Protein AF-A0A975SHG8-F1 (afdb_monomer_lite)

Structure (mmCIF, N/CA/C/O backbone):
data_AF-A0A975SHG8-F1
#
_entry.id   AF-A0A975SHG8-F1
#
loop_
_atom_site.group_PDB
_atom_site.id
_atom_site.type_symbol
_atom_site.label_atom_id
_atom_site.label_alt_id
_atom_site.label_comp_id
_atom_site.label_asym_id
_atom_site.label_entity_id
_atom_site.label_seq_id
_atom_site.pdbx_PDB_ins_code
_atom_site.Cartn_x
_atom_site.Cartn_y
_atom_site.Cartn_z
_atom_site.occupancy
_atom_site.B_iso_or_equiv
_atom_site.auth_seq_id
_atom_site.auth_comp_id
_atom_site.auth_asym_id
_atom_site.auth_atom_id
_atom_site.pdbx_PDB_model_num
ATOM 1 N N . MET A 1 1 ? 35.677 29.633 34.178 1.00 55.34 1 MET A N 1
ATOM 2 C CA . MET A 1 1 ? 35.211 29.276 32.810 1.00 55.34 1 MET A CA 1
ATOM 3 C C . MET A 1 1 ? 35.949 28.091 32.153 1.00 55.34 1 MET A C 1
ATOM 5 O O . MET A 1 1 ? 35.390 27.495 31.244 1.00 55.34 1 MET A O 1
ATOM 9 N N . LYS A 1 2 ? 37.142 27.664 32.612 1.00 55.81 2 LYS A N 1
ATOM 10 C CA . LYS A 1 2 ? 37.907 26.545 32.001 1.00 55.81 2 LYS A CA 1
ATOM 11 C C . LYS A 1 2 ? 37.323 25.132 32.221 1.00 55.81 2 LYS A C 1
ATOM 13 O O . LYS A 1 2 ? 37.540 24.262 31.385 1.00 55.81 2 LYS A O 1
ATOM 18 N N . ALA A 1 3 ? 36.556 24.906 33.290 1.00 62.25 3 ALA A N 1
ATOM 19 C CA . ALA A 1 3 ? 35.991 23.586 33.606 1.00 62.25 3 ALA A CA 1
ATOM 20 C C . ALA A 1 3 ? 34.870 23.145 32.640 1.00 62.25 3 ALA A C 1
ATOM 22 O O . ALA A 1 3 ? 34.799 21.980 32.263 1.00 62.25 3 ALA A O 1
ATOM 23 N N . ARG A 1 4 ? 34.049 24.088 32.156 1.00 71.06 4 ARG A N 1
ATOM 24 C CA . ARG A 1 4 ? 32.921 23.794 31.250 1.00 71.06 4 ARG A CA 1
ATOM 25 C C . ARG A 1 4 ? 33.379 23.343 29.857 1.00 71.06 4 ARG A C 1
ATOM 27 O O . ARG A 1 4 ? 32.740 22.499 29.242 1.00 71.06 4 ARG A O 1
ATOM 34 N N . LYS A 1 5 ? 34.531 23.844 29.391 1.00 69.12 5 LYS A N 1
ATOM 35 C CA . LYS A 1 5 ? 35.095 23.488 28.079 1.00 69.12 5 LYS A CA 1
ATOM 36 C C . LYS A 1 5 ? 35.617 22.048 28.040 1.00 69.12 5 LYS A C 1
ATOM 38 O O . LYS A 1 5 ? 35.459 21.381 27.028 1.00 69.12 5 LYS A O 1
ATOM 43 N N . LYS A 1 6 ? 36.188 21.553 29.147 1.00 75.19 6 LYS A N 1
ATOM 44 C CA . LYS A 1 6 ? 36.628 20.152 29.251 1.00 75.19 6 LYS A CA 1
ATOM 45 C C . LYS A 1 6 ? 35.438 19.193 29.234 1.00 75.19 6 LYS A C 1
ATOM 47 O O . LYS A 1 6 ? 35.499 18.185 28.547 1.00 75.19 6 LYS A O 1
ATOM 52 N N . TRP A 1 7 ? 34.346 19.541 29.915 1.00 80.50 7 TRP A N 1
ATOM 53 C CA . TRP A 1 7 ? 33.140 18.709 29.957 1.00 80.50 7 TRP A CA 1
ATOM 54 C C . TRP A 1 7 ? 32.461 18.575 28.584 1.00 80.50 7 TRP A C 1
ATOM 56 O O . TRP A 1 7 ? 32.079 17.482 28.184 1.00 80.50 7 TRP A O 1
ATOM 66 N N . MET A 1 8 ? 32.418 19.663 27.808 1.00 78.38 8 MET A N 1
ATOM 67 C CA . MET A 1 8 ? 31.849 19.648 26.456 1.00 78.38 8 MET A CA 1
ATOM 68 C C . MET A 1 8 ? 32.643 18.765 25.475 1.00 78.38 8 MET A C 1
ATOM 70 O O . MET A 1 8 ? 32.048 18.110 24.628 1.00 78.38 8 MET A O 1
ATOM 74 N N . ILE A 1 9 ? 33.973 18.693 25.612 1.00 81.50 9 ILE A N 1
ATOM 75 C CA . ILE A 1 9 ? 34.816 17.830 24.766 1.00 81.50 9 ILE A CA 1
ATOM 76 C C . ILE A 1 9 ? 34.529 16.347 25.040 1.00 81.50 9 ILE A C 1
ATOM 78 O O . ILE A 1 9 ? 34.418 15.568 24.098 1.00 81.50 9 ILE A O 1
ATOM 82 N N . TRP A 1 10 ? 34.340 15.960 26.305 1.00 86.69 10 TRP A N 1
ATOM 83 C CA . TRP A 1 10 ? 34.000 14.578 26.661 1.00 86.69 10 TRP A CA 1
ATOM 84 C C . TRP A 1 10 ? 32.637 14.141 26.111 1.00 86.69 10 TRP A C 1
ATOM 86 O O . TRP A 1 10 ? 32.513 13.012 25.640 1.00 86.69 10 TRP A O 1
ATOM 96 N N . LEU A 1 11 ? 31.642 15.035 26.095 1.00 86.44 11 LEU A N 1
ATOM 97 C CA . LEU A 1 11 ? 30.338 14.737 25.493 1.00 86.44 11 LEU A CA 1
ATOM 98 C C . LEU A 1 11 ? 30.433 14.506 23.983 1.00 86.44 11 LEU A C 1
ATOM 100 O O . LEU A 1 11 ? 29.859 13.545 23.482 1.00 86.44 11 LEU A O 1
ATOM 104 N N . ILE A 1 12 ? 31.188 15.341 23.265 1.00 85.44 12 ILE A N 1
ATOM 105 C CA . ILE A 1 12 ? 31.353 15.195 21.812 1.00 85.44 12 ILE A CA 1
ATOM 106 C C . ILE A 1 12 ? 32.055 13.873 21.485 1.00 85.44 12 ILE A C 1
ATOM 108 O O . ILE A 1 12 ? 31.611 13.151 20.599 1.00 85.44 12 ILE A O 1
ATOM 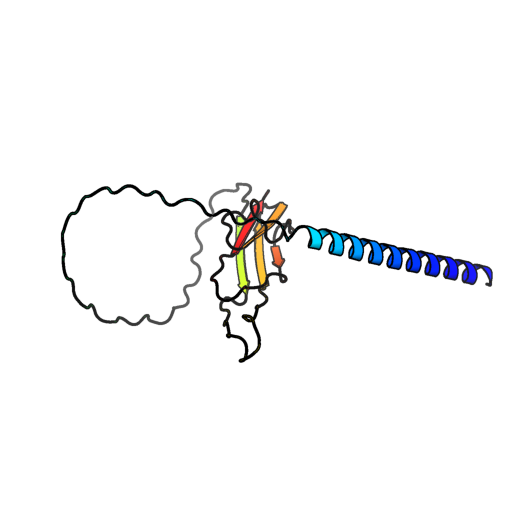112 N N . VAL A 1 13 ? 33.111 13.514 22.222 1.00 87.94 13 VAL A N 1
ATOM 113 C CA . VAL A 1 13 ? 33.816 12.237 22.016 1.00 87.94 13 VAL A CA 1
ATOM 114 C C . VAL A 1 13 ? 32.893 11.043 22.280 1.00 87.94 13 VAL A C 1
ATOM 116 O O . VAL A 1 13 ? 32.890 10.098 21.493 1.00 87.94 13 VAL A O 1
ATOM 119 N N . GLY A 1 14 ? 32.069 11.103 23.332 1.00 89.12 14 GLY A N 1
ATOM 120 C CA . GLY A 1 14 ? 31.100 10.051 23.648 1.00 89.12 14 GLY A CA 1
ATOM 121 C C . GLY A 1 14 ? 30.039 9.864 22.560 1.00 89.12 14 GLY A C 1
ATOM 122 O O . GLY A 1 14 ? 29.787 8.738 22.137 1.00 89.12 14 GLY A O 1
ATOM 123 N N . VAL A 1 15 ? 29.462 10.961 22.057 1.00 89.19 15 VAL A N 1
ATOM 124 C CA . VAL A 1 15 ? 28.451 10.909 20.987 1.00 89.19 15 VAL A CA 1
ATOM 125 C C . VAL A 1 15 ? 29.056 10.374 19.689 1.00 89.19 15 VAL A C 1
ATOM 127 O O . VAL A 1 15 ? 28.476 9.486 19.069 1.00 89.19 15 VAL A O 1
ATOM 130 N N . THR A 1 16 ? 30.248 10.838 19.302 1.00 87.44 16 THR A N 1
ATOM 131 C CA . THR A 1 16 ? 30.914 10.367 18.078 1.00 87.44 16 THR A CA 1
ATOM 132 C C . THR A 1 16 ? 31.242 8.874 18.151 1.00 87.44 16 THR A C 1
ATOM 134 O O . THR A 1 16 ? 30.996 8.149 17.190 1.00 87.44 16 THR A O 1
ATOM 137 N N . ALA A 1 17 ? 31.734 8.382 19.295 1.00 90.81 17 ALA A N 1
ATOM 138 C CA . ALA A 1 17 ? 32.009 6.957 19.482 1.00 90.81 17 ALA A CA 1
ATOM 139 C C . ALA A 1 17 ? 30.736 6.097 19.366 1.00 90.81 17 ALA A C 1
ATOM 141 O O . ALA A 1 17 ? 30.766 5.018 18.769 1.00 90.81 17 ALA A O 1
ATOM 142 N N . LEU A 1 18 ? 29.606 6.590 19.882 1.00 91.25 18 LEU A N 1
ATOM 143 C CA . LEU A 1 18 ? 28.327 5.884 19.823 1.00 91.25 18 LEU A CA 1
ATOM 144 C C . LEU A 1 18 ? 27.779 5.806 18.389 1.00 91.25 18 LEU A C 1
ATOM 146 O O . LEU A 1 18 ? 27.329 4.742 17.968 1.00 91.25 18 LEU A O 1
ATOM 150 N N . VAL A 1 19 ? 27.901 6.886 17.608 1.00 91.69 19 VAL A N 1
ATOM 151 C CA . VAL A 1 19 ? 27.499 6.910 16.188 1.00 91.69 19 VAL A CA 1
ATOM 152 C C . VAL A 1 19 ? 28.341 5.944 15.350 1.00 91.69 19 VAL A C 1
ATOM 154 O O . VAL A 1 19 ? 27.789 5.176 14.564 1.00 91.69 19 VAL A O 1
ATOM 157 N N . VAL A 1 20 ? 29.665 5.930 15.542 1.00 90.94 20 VAL A N 1
ATOM 158 C CA . VAL A 1 20 ? 30.562 5.011 14.816 1.00 90.94 20 VAL A CA 1
ATOM 159 C C . VAL A 1 20 ? 30.240 3.555 15.156 1.00 90.94 20 VAL A C 1
ATOM 161 O O . VAL A 1 20 ? 30.163 2.718 14.259 1.00 90.94 20 VAL A O 1
ATOM 164 N N . THR A 1 21 ? 29.987 3.255 16.431 1.00 90.38 21 THR A N 1
ATOM 165 C CA . THR A 1 21 ? 29.626 1.898 16.869 1.00 90.38 21 THR A CA 1
ATOM 166 C C . THR A 1 21 ? 28.301 1.447 16.250 1.00 90.38 21 THR A C 1
ATOM 168 O O . THR A 1 21 ? 28.215 0.333 15.738 1.00 90.38 21 THR A O 1
ATOM 171 N N . GLY A 1 22 ? 27.290 2.324 16.223 1.00 91.06 22 GLY A N 1
ATOM 172 C CA . GLY A 1 22 ? 26.007 2.041 15.578 1.00 91.06 22 GLY A CA 1
ATOM 173 C C . GLY A 1 22 ? 26.154 1.740 14.085 1.00 91.06 22 GLY A C 1
ATOM 174 O O . GLY A 1 22 ? 25.615 0.746 13.609 1.00 91.06 22 GLY A O 1
ATOM 175 N N . LEU A 1 23 ? 26.949 2.536 13.362 1.00 90.44 23 LEU A N 1
ATOM 176 C CA . LEU A 1 23 ? 27.192 2.331 11.932 1.00 90.44 23 LEU A CA 1
ATOM 177 C C . LEU A 1 23 ? 27.832 0.962 11.647 1.00 90.44 23 LEU A C 1
ATOM 179 O O . LEU A 1 23 ? 27.404 0.258 10.734 1.00 90.44 23 LEU A O 1
ATOM 183 N N . VAL A 1 24 ? 28.829 0.564 12.444 1.00 91.50 24 VAL A N 1
ATOM 184 C CA . VAL A 1 24 ? 29.502 -0.737 12.293 1.00 91.50 24 VAL A CA 1
ATOM 185 C C . VAL A 1 24 ? 28.521 -1.889 12.514 1.00 91.50 24 VAL A C 1
ATOM 187 O O . VAL A 1 24 ? 28.515 -2.835 11.728 1.00 91.50 24 VAL A O 1
ATOM 190 N N . ILE A 1 25 ? 27.656 -1.801 13.529 1.00 88.56 25 ILE A N 1
ATOM 191 C CA . ILE A 1 25 ? 26.639 -2.829 13.800 1.00 88.56 25 ILE A CA 1
ATOM 192 C C . ILE A 1 25 ? 25.677 -2.956 12.613 1.00 88.56 25 ILE A C 1
ATOM 194 O O . ILE A 1 25 ? 25.435 -4.069 12.145 1.00 88.56 25 ILE A O 1
ATOM 198 N N . THR A 1 26 ? 25.182 -1.838 12.076 1.00 85.44 26 THR A N 1
ATOM 199 C CA . THR A 1 26 ? 24.263 -1.846 10.927 1.00 85.44 26 THR A CA 1
ATOM 200 C C . THR A 1 26 ? 24.899 -2.495 9.697 1.00 85.44 26 THR A C 1
ATOM 202 O O . THR A 1 26 ? 24.269 -3.332 9.053 1.00 85.44 26 THR A O 1
ATOM 205 N N . VAL A 1 27 ? 26.164 -2.177 9.397 1.00 85.44 27 VAL A N 1
ATOM 206 C CA . VAL A 1 27 ? 26.896 -2.772 8.264 1.00 85.44 27 VAL A CA 1
ATOM 207 C C . VAL A 1 27 ? 27.082 -4.281 8.446 1.00 85.44 27 VAL A C 1
ATOM 209 O O . VAL A 1 27 ? 26.892 -5.040 7.497 1.00 85.44 27 VAL A O 1
ATOM 212 N N . VAL A 1 28 ? 27.406 -4.738 9.660 1.00 85.69 28 VAL A N 1
ATOM 213 C CA . VAL A 1 28 ? 27.581 -6.170 9.955 1.00 85.69 28 VAL A CA 1
ATOM 214 C C . VAL A 1 28 ? 26.265 -6.941 9.810 1.00 85.69 28 VAL A C 1
ATOM 216 O O . VAL A 1 28 ? 26.265 -8.021 9.220 1.00 85.69 28 VAL A O 1
ATOM 219 N N . VAL A 1 29 ? 25.143 -6.397 10.289 1.00 81.69 29 VAL A N 1
ATOM 220 C CA . VAL A 1 29 ? 23.820 -7.034 10.143 1.00 81.69 29 VAL A CA 1
ATOM 221 C C . VAL A 1 29 ? 23.416 -7.127 8.668 1.00 81.69 29 VAL A C 1
ATOM 223 O O . VAL A 1 29 ? 22.961 -8.178 8.217 1.00 81.69 29 VAL A O 1
ATOM 226 N N . LEU A 1 30 ? 23.653 -6.068 7.887 1.00 77.94 30 LEU A N 1
ATOM 227 C CA . LEU A 1 30 ? 23.338 -6.057 6.457 1.00 77.94 30 LEU A CA 1
ATOM 228 C C . LEU A 1 30 ? 24.190 -7.071 5.669 1.00 77.94 30 LEU A C 1
ATOM 230 O O . LEU A 1 30 ? 23.679 -7.767 4.792 1.00 77.94 30 LEU A O 1
ATOM 234 N N . ALA A 1 31 ? 25.472 -7.216 6.020 1.00 76.00 31 ALA A N 1
ATOM 235 C CA . ALA A 1 31 ? 26.363 -8.200 5.407 1.00 76.00 31 ALA A CA 1
ATOM 236 C C . ALA A 1 31 ? 25.967 -9.654 5.739 1.00 76.00 31 ALA A C 1
ATOM 238 O O . ALA A 1 31 ? 26.033 -10.530 4.872 1.00 76.00 31 ALA A O 1
ATOM 239 N N . GLN A 1 32 ? 25.510 -9.923 6.968 1.00 73.25 32 GLN A N 1
ATOM 240 C CA . GLN A 1 32 ? 25.058 -11.262 7.366 1.00 73.25 32 GLN A CA 1
ATOM 241 C C . GLN A 1 32 ? 23.739 -11.661 6.691 1.00 73.25 32 GLN A C 1
ATOM 243 O O . GLN A 1 32 ? 23.589 -12.817 6.287 1.00 73.25 32 GLN A O 1
ATOM 248 N N . ASN A 1 33 ? 22.814 -10.718 6.484 1.00 63.94 33 ASN A N 1
ATOM 249 C CA . ASN A 1 33 ? 21.548 -11.001 5.802 1.00 63.94 33 ASN A CA 1
ATOM 250 C C . ASN A 1 33 ? 21.731 -11.373 4.321 1.00 63.94 33 ASN A C 1
ATOM 252 O O . ASN A 1 33 ? 20.996 -12.217 3.810 1.00 63.94 33 ASN A O 1
ATOM 256 N N . ASN A 1 34 ? 22.759 -10.843 3.652 1.00 58.19 34 ASN A N 1
ATOM 257 C CA . ASN A 1 34 ? 23.051 -11.183 2.255 1.00 58.19 34 ASN A CA 1
ATOM 258 C C . ASN A 1 34 ? 23.668 -12.581 2.067 1.00 58.19 34 ASN A C 1
ATOM 260 O O . ASN A 1 34 ? 23.701 -13.092 0.950 1.00 58.19 34 ASN A O 1
ATOM 264 N N . SER A 1 35 ? 24.118 -13.239 3.139 1.00 51.97 35 SER A N 1
ATOM 265 C CA . SER A 1 35 ? 24.745 -14.569 3.051 1.00 51.97 35 SER A CA 1
ATOM 266 C C . SER A 1 35 ? 23.737 -15.730 3.037 1.00 51.97 35 SER A C 1
ATOM 268 O O . SER A 1 35 ? 24.135 -16.878 2.859 1.00 51.97 35 SER A O 1
ATOM 270 N N . LYS A 1 36 ? 22.431 -15.467 3.210 1.00 47.38 36 LYS A N 1
ATOM 271 C CA . LYS A 1 36 ? 21.378 -16.505 3.235 1.00 47.38 36 LYS A CA 1
ATOM 272 C C . LYS A 1 36 ? 20.623 -16.713 1.913 1.00 47.38 36 LYS A C 1
ATOM 274 O O . LYS A 1 36 ? 19.731 -17.552 1.872 1.00 47.38 36 LYS A O 1
ATOM 279 N N . LEU A 1 37 ? 20.983 -16.019 0.829 1.00 47.94 37 LEU A N 1
ATOM 280 C CA . LEU A 1 37 ? 20.242 -16.064 -0.446 1.00 47.94 37 LEU A CA 1
ATOM 281 C C . LEU A 1 37 ? 20.825 -16.989 -1.536 1.00 47.94 37 LEU A C 1
ATOM 283 O O . LEU A 1 37 ? 20.364 -16.956 -2.671 1.00 47.94 37 LEU A O 1
ATOM 287 N N . LEU A 1 38 ? 21.788 -17.861 -1.215 1.00 53.31 38 LEU A N 1
ATOM 288 C CA . LEU A 1 38 ? 22.371 -18.824 -2.168 1.00 53.31 38 LEU A CA 1
ATOM 289 C C . LEU A 1 38 ? 22.293 -20.266 -1.647 1.00 53.31 38 LEU A C 1
ATOM 291 O O . LEU A 1 38 ? 23.306 -20.915 -1.415 1.00 53.31 38 LEU A O 1
ATOM 295 N N . ALA A 1 39 ? 21.075 -20.773 -1.457 1.00 52.91 39 ALA A N 1
ATOM 296 C CA . ALA A 1 39 ? 20.821 -22.211 -1.341 1.00 52.91 39 ALA A CA 1
ATOM 297 C C . ALA A 1 39 ? 19.345 -22.531 -1.636 1.00 52.91 39 ALA A C 1
ATOM 299 O O . ALA A 1 39 ? 18.584 -22.875 -0.739 1.00 52.91 39 ALA A O 1
ATOM 300 N N . ALA A 1 40 ? 18.931 -22.436 -2.900 1.00 49.28 40 ALA A N 1
ATOM 301 C CA . ALA A 1 40 ? 17.728 -23.119 -3.370 1.00 49.28 40 ALA A CA 1
ATOM 302 C C . ALA A 1 40 ? 18.149 -24.095 -4.468 1.00 49.28 40 ALA A C 1
ATOM 304 O O . ALA A 1 40 ? 18.415 -23.726 -5.611 1.00 49.28 40 ALA A O 1
ATOM 305 N N . ALA A 1 41 ? 18.319 -25.342 -4.041 1.00 47.66 41 ALA A N 1
ATOM 306 C CA . ALA A 1 41 ? 18.702 -26.468 -4.859 1.00 47.66 41 ALA A CA 1
ATOM 307 C C . ALA A 1 41 ? 17.649 -26.754 -5.936 1.00 47.66 41 ALA A C 1
ATOM 309 O O . ALA A 1 41 ? 16.446 -26.793 -5.681 1.00 47.66 41 ALA A O 1
ATOM 310 N N . SER A 1 42 ? 18.160 -27.011 -7.135 1.00 51.88 42 SER A N 1
ATOM 311 C CA . SER A 1 42 ? 17.446 -27.588 -8.262 1.00 51.88 42 SER A CA 1
ATOM 312 C C . SER A 1 42 ? 16.836 -28.933 -7.852 1.00 51.88 42 SER A C 1
ATOM 314 O O . SER A 1 42 ? 17.559 -29.893 -7.591 1.00 51.88 42 SER A O 1
ATOM 316 N N . THR A 1 43 ? 15.509 -29.010 -7.778 1.00 43.34 43 THR A N 1
ATOM 317 C CA . THR A 1 43 ? 14.779 -30.282 -7.753 1.00 43.34 43 THR A CA 1
ATOM 318 C C . THR A 1 43 ? 13.806 -30.284 -8.919 1.00 43.34 43 THR A C 1
ATOM 320 O O . THR A 1 43 ? 12.838 -29.534 -8.967 1.00 43.34 43 THR A O 1
ATOM 323 N N . SER A 1 44 ? 14.140 -31.104 -9.910 1.00 50.81 44 SER A N 1
ATOM 324 C CA . SER A 1 44 ? 13.304 -31.420 -11.061 1.00 50.81 44 SER A CA 1
ATOM 325 C C . SER A 1 44 ? 12.215 -32.400 -10.607 1.00 50.81 44 SER A C 1
ATOM 327 O O . SER A 1 44 ? 12.568 -33.484 -10.132 1.00 50.81 44 SER A O 1
ATOM 329 N N . PRO A 1 45 ? 10.913 -32.070 -10.694 1.00 54.41 45 PRO A N 1
ATOM 330 C CA . PRO A 1 45 ? 9.876 -33.053 -10.439 1.00 54.41 45 PRO A CA 1
ATOM 331 C C . PRO A 1 45 ? 9.640 -33.909 -11.688 1.00 54.41 45 PRO A C 1
ATOM 3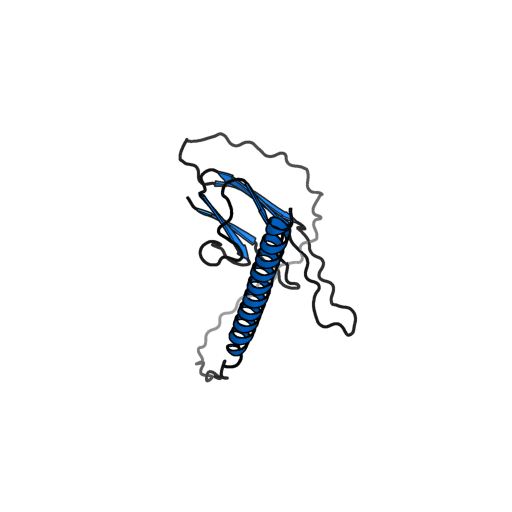33 O O . PRO A 1 45 ? 9.506 -33.417 -12.810 1.00 54.41 45 PRO A O 1
ATOM 336 N N . ALA A 1 46 ? 9.616 -35.218 -11.452 1.00 47.69 46 ALA A N 1
ATOM 337 C CA . ALA A 1 46 ? 9.391 -36.260 -12.434 1.00 47.69 46 ALA A CA 1
ATOM 338 C C . ALA A 1 46 ? 8.020 -36.129 -13.116 1.00 47.69 46 ALA A C 1
ATOM 340 O O . ALA A 1 46 ? 6.989 -35.923 -12.477 1.00 47.69 46 ALA A O 1
ATOM 341 N N . SER A 1 47 ? 8.037 -36.308 -14.434 1.00 53.44 47 SER A N 1
ATOM 342 C CA . SER A 1 47 ? 6.861 -36.409 -15.288 1.00 53.44 47 SER A CA 1
ATOM 343 C C . SER A 1 47 ? 6.147 -37.739 -15.042 1.00 53.44 47 SER A C 1
ATOM 345 O O . SER A 1 47 ? 6.719 -38.808 -15.243 1.00 53.44 47 SER A O 1
ATOM 347 N N . SER A 1 48 ? 4.890 -37.680 -14.614 1.00 55.06 48 SER A N 1
ATOM 348 C CA . SER A 1 48 ? 3.936 -38.774 -14.796 1.00 55.06 48 SER A CA 1
ATOM 349 C C . SER A 1 48 ? 2.530 -38.185 -14.851 1.00 55.06 48 SER A C 1
ATOM 351 O O . SER A 1 48 ? 2.008 -37.690 -13.858 1.00 55.06 48 SER A O 1
ATOM 353 N N . SER A 1 49 ? 1.931 -38.191 -16.040 1.00 57.06 49 SER A N 1
ATOM 354 C CA . SER A 1 49 ? 0.514 -37.887 -16.217 1.00 57.06 49 SER A CA 1
ATOM 355 C C . SER A 1 49 ? -0.122 -39.023 -17.023 1.00 57.06 49 SER A C 1
ATOM 357 O O . SER A 1 49 ? 0.357 -39.312 -18.124 1.00 57.06 49 SER A O 1
ATOM 359 N N . PRO A 1 50 ? -1.121 -39.729 -16.464 1.00 58.31 50 PRO A N 1
ATOM 360 C CA . PRO A 1 50 ? -1.841 -40.780 -17.164 1.00 58.31 50 PRO A CA 1
ATOM 361 C C . PRO A 1 50 ? -2.818 -40.189 -18.187 1.00 58.31 50 PRO A C 1
ATOM 363 O O . PRO A 1 50 ? -3.381 -39.113 -17.999 1.00 58.31 50 PRO A O 1
ATOM 366 N N . SER A 1 51 ? -3.002 -40.932 -19.278 1.00 52.06 51 SER A N 1
ATOM 367 C CA . SER A 1 51 ? -4.078 -40.720 -20.243 1.00 52.06 51 SER A CA 1
ATOM 368 C C . SER A 1 51 ? -5.424 -40.973 -19.582 1.00 52.06 51 SER A C 1
ATOM 370 O O . SER A 1 51 ? -5.586 -42.024 -18.974 1.00 52.06 51 SER A O 1
ATOM 372 N N . ASP A 1 52 ? -6.395 -40.091 -19.810 1.00 49.69 52 ASP A N 1
ATOM 373 C CA . ASP A 1 52 ? -7.775 -40.535 -19.944 1.00 49.69 52 ASP A CA 1
ATOM 374 C C . ASP A 1 52 ? -8.555 -39.694 -20.955 1.00 49.69 52 ASP A C 1
ATOM 376 O O . ASP A 1 52 ? -8.457 -38.471 -21.055 1.00 49.69 52 ASP A O 1
ATOM 380 N N . SER A 1 53 ? -9.277 -40.459 -21.758 1.00 59.16 53 SER A N 1
ATOM 381 C CA . SER A 1 53 ? -10.109 -40.109 -22.894 1.00 59.16 53 SER A CA 1
ATOM 382 C C . SER A 1 53 ? -11.436 -39.512 -22.433 1.00 59.16 53 SER A C 1
ATOM 384 O O . SER A 1 53 ? -11.999 -40.000 -21.455 1.00 59.16 53 SER A O 1
ATOM 386 N N . SER A 1 54 ? -11.971 -38.524 -23.163 1.00 47.09 54 SER A N 1
ATOM 387 C CA . SER A 1 54 ? -13.372 -38.479 -23.640 1.00 47.09 54 SER A CA 1
ATOM 388 C C . SER A 1 54 ? -13.693 -37.132 -24.298 1.00 47.09 54 SER A C 1
ATOM 390 O O . SER A 1 54 ? -13.605 -36.077 -23.676 1.00 47.09 54 SER A O 1
ATOM 392 N N . ALA A 1 55 ? -14.113 -37.188 -25.563 1.00 55.88 55 ALA A N 1
ATOM 393 C CA . ALA A 1 55 ? -14.793 -36.101 -26.269 1.00 55.88 55 ALA A CA 1
ATOM 394 C C . ALA A 1 55 ? -16.194 -35.846 -25.668 1.00 55.88 55 ALA A C 1
ATOM 396 O O . ALA A 1 55 ? -16.779 -36.755 -25.074 1.00 55.88 55 ALA A O 1
ATOM 397 N N . PRO A 1 56 ? -16.779 -34.653 -25.878 1.00 54.53 56 PRO A N 1
ATOM 398 C CA . PRO A 1 56 ? -17.729 -34.562 -26.987 1.00 54.53 56 PRO A CA 1
ATOM 399 C C . PRO A 1 56 ? -17.677 -33.245 -27.779 1.00 54.53 56 PRO A C 1
ATOM 401 O O . PRO A 1 56 ? -17.218 -32.200 -27.324 1.00 54.53 56 PRO A O 1
ATOM 404 N N . ALA A 1 57 ? -18.192 -33.339 -29.004 1.00 56.66 57 ALA A N 1
ATOM 405 C CA . ALA A 1 57 ? -18.443 -32.246 -29.928 1.00 56.66 57 ALA A CA 1
ATOM 406 C C . ALA A 1 57 ? -19.614 -31.358 -29.480 1.00 56.66 57 ALA A C 1
ATOM 408 O O . ALA A 1 57 ? -20.598 -31.872 -28.948 1.00 56.66 57 ALA A O 1
ATOM 409 N N . SER A 1 58 ? -19.552 -30.062 -29.806 1.00 45.47 58 SER A N 1
ATOM 410 C CA . SER A 1 58 ? -20.594 -29.340 -30.563 1.00 45.47 58 SER A CA 1
ATOM 411 C C . SER A 1 58 ? -20.205 -27.877 -30.791 1.00 45.47 58 SER A C 1
ATOM 413 O O . SER A 1 58 ? -19.935 -27.125 -29.860 1.00 45.47 58 SER A O 1
ATOM 415 N N . THR A 1 59 ? -20.212 -27.484 -32.061 1.00 54.81 59 THR A N 1
ATOM 416 C CA . THR A 1 59 ? -20.219 -26.105 -32.571 1.00 54.81 59 THR A CA 1
ATOM 417 C C . THR A 1 59 ? -21.575 -25.450 -32.264 1.00 54.81 59 THR A C 1
ATOM 419 O O . THR A 1 59 ? -22.593 -26.143 -32.293 1.00 54.81 59 THR A O 1
ATOM 422 N N . PRO A 1 60 ? -21.637 -24.126 -32.034 1.00 54.12 60 PRO A N 1
ATOM 423 C CA . PRO A 1 60 ? -22.197 -23.290 -33.097 1.00 54.12 60 PRO A CA 1
ATOM 424 C C . PRO A 1 60 ? -21.516 -21.923 -33.283 1.00 54.12 60 PRO A C 1
ATOM 426 O O . PRO A 1 60 ? -20.913 -21.341 -32.387 1.00 54.12 60 PRO A O 1
ATOM 429 N N . SER A 1 61 ? -21.664 -21.441 -34.515 1.00 57.44 61 SER A N 1
ATOM 430 C CA . SER A 1 61 ? -21.266 -20.142 -35.050 1.00 57.44 61 SER A CA 1
ATOM 431 C C . SER A 1 61 ? -22.262 -19.036 -34.666 1.00 57.44 61 SER A C 1
ATOM 433 O O . SER A 1 61 ? -23.468 -19.218 -34.825 1.00 57.44 61 SER A O 1
ATOM 435 N N . ALA A 1 62 ? -21.752 -17.881 -34.234 1.00 49.69 62 ALA A N 1
ATOM 436 C CA . ALA A 1 62 ? -22.416 -16.571 -34.248 1.00 49.69 62 ALA A CA 1
ATOM 437 C C . ALA A 1 62 ? -21.284 -15.527 -34.370 1.00 49.69 62 ALA A C 1
ATOM 439 O O . ALA A 1 62 ? -20.387 -15.501 -33.538 1.00 49.69 62 ALA A O 1
ATOM 440 N N . GLY A 1 63 ? -21.106 -14.830 -35.495 1.00 49.31 63 GLY A N 1
ATOM 441 C CA . GLY A 1 63 ? -21.889 -13.659 -35.901 1.00 49.31 63 GLY A CA 1
ATOM 442 C C . GLY A 1 63 ? -21.153 -12.376 -35.458 1.00 49.31 63 GLY A C 1
ATOM 443 O O . GLY A 1 63 ? -21.038 -12.157 -34.255 1.00 49.31 63 GLY A O 1
ATOM 444 N N . PRO A 1 64 ? -20.612 -11.535 -36.365 1.00 55.19 64 PRO A N 1
ATOM 445 C CA . PRO A 1 64 ? -19.889 -10.330 -35.970 1.00 55.19 64 PRO A CA 1
ATOM 446 C C . PRO A 1 64 ? -20.885 -9.222 -35.615 1.00 55.19 64 PRO A C 1
ATO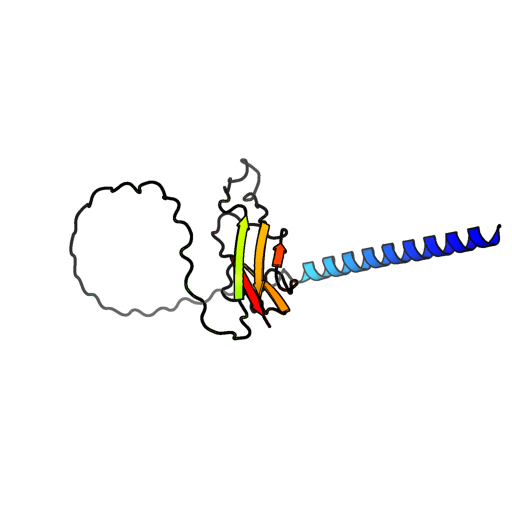M 448 O O . PRO A 1 64 ? -21.515 -8.641 -36.497 1.00 55.19 64 PRO A O 1
ATOM 451 N N . THR A 1 65 ? -21.023 -8.909 -34.328 1.00 56.34 65 THR A N 1
ATOM 452 C CA . THR A 1 65 ? -21.817 -7.754 -33.893 1.00 56.34 65 THR A CA 1
ATOM 453 C C . THR A 1 65 ? -20.932 -6.516 -33.811 1.00 56.34 65 THR A C 1
ATOM 455 O O . THR A 1 65 ? -19.884 -6.485 -33.168 1.00 56.34 65 THR A O 1
ATOM 458 N N . THR A 1 66 ? -21.369 -5.488 -34.521 1.00 45.47 66 THR A N 1
ATOM 459 C CA . THR A 1 66 ? -20.734 -4.192 -34.717 1.00 45.47 66 THR A CA 1
ATOM 460 C C . THR A 1 66 ? -20.577 -3.371 -33.433 1.00 45.47 66 THR A C 1
ATOM 462 O O . THR A 1 66 ? -21.518 -3.190 -32.664 1.00 45.47 66 THR A O 1
ATOM 465 N N . ARG A 1 67 ? -19.372 -2.806 -33.296 1.00 52.38 67 ARG A N 1
ATOM 466 C CA . ARG A 1 67 ? -18.964 -1.565 -32.615 1.00 52.38 67 ARG A CA 1
ATOM 467 C C . ARG A 1 67 ? -20.113 -0.665 -32.128 1.00 52.38 67 ARG A C 1
ATOM 469 O O . ARG A 1 67 ? -20.815 -0.068 -32.938 1.00 52.38 67 ARG A O 1
ATOM 476 N N . SER A 1 68 ? -20.188 -0.457 -30.814 1.00 42.47 68 SER A N 1
ATOM 477 C CA . SER A 1 68 ? -20.842 0.707 -30.207 1.00 42.47 68 SER A CA 1
ATOM 478 C C . SER A 1 68 ? -19.830 1.463 -29.348 1.00 42.47 68 SER A C 1
ATOM 480 O O . SER A 1 68 ? -19.126 0.880 -28.528 1.00 42.47 68 SER A O 1
ATOM 482 N N . SER A 1 69 ? -19.720 2.759 -29.622 1.00 50.66 69 SER A N 1
ATOM 483 C CA . SER A 1 69 ? -18.876 3.736 -28.934 1.00 50.66 69 SER A CA 1
ATOM 484 C C . SER A 1 69 ? -19.297 3.889 -27.467 1.00 50.66 69 SER A C 1
ATOM 486 O O . SER A 1 69 ? -20.489 4.088 -27.229 1.00 50.66 69 SER A O 1
ATOM 488 N N . PRO A 1 70 ? -18.382 3.896 -26.483 1.00 55.12 70 PRO A N 1
ATOM 489 C CA . PRO A 1 70 ? -18.706 4.417 -25.165 1.00 55.12 70 PRO A CA 1
ATOM 490 C C . PRO A 1 70 ? -18.780 5.943 -25.248 1.00 55.12 70 PRO A C 1
ATOM 492 O O . PRO A 1 70 ? -17.810 6.612 -25.608 1.00 55.12 70 PRO A O 1
ATOM 495 N N . SER A 1 71 ? -19.961 6.480 -24.955 1.00 49.38 71 SER A N 1
ATOM 496 C CA . SER A 1 71 ? -20.158 7.888 -24.621 1.00 49.38 71 SER A CA 1
ATOM 497 C C . SER A 1 71 ? -19.342 8.260 -23.380 1.00 49.38 71 SER A C 1
ATOM 499 O O . SER A 1 71 ? -19.123 7.433 -22.496 1.00 49.38 71 SER A O 1
ATOM 501 N N . ALA A 1 72 ? -18.909 9.519 -23.336 1.00 49.12 72 ALA A N 1
ATOM 502 C CA . ALA A 1 72 ? -18.195 10.144 -22.228 1.00 49.12 72 ALA A CA 1
ATOM 503 C C . ALA A 1 72 ? -18.811 9.817 -20.848 1.00 49.12 72 ALA A C 1
ATOM 505 O O . ALA A 1 72 ? -20.040 9.791 -20.729 1.00 49.12 72 ALA A O 1
ATOM 506 N N . PRO A 1 73 ? -18.000 9.628 -19.789 1.00 49.44 73 PRO A N 1
ATOM 507 C CA . PRO A 1 73 ? -18.531 9.480 -18.444 1.00 49.44 73 PRO A CA 1
ATOM 508 C C . PRO A 1 73 ? -19.122 10.816 -17.985 1.00 49.44 73 PRO A C 1
ATOM 510 O O . PRO A 1 73 ? -18.416 11.794 -17.738 1.00 49.44 73 PRO A O 1
ATOM 513 N N . GLY A 1 74 ? -20.452 10.847 -17.903 1.00 40.53 74 GLY A N 1
ATOM 514 C CA . GLY A 1 74 ? -21.185 11.860 -17.166 1.00 40.53 74 GLY A CA 1
ATOM 515 C C . GLY A 1 74 ? -20.814 11.785 -15.688 1.00 40.53 74 GLY A C 1
ATOM 516 O O . GLY A 1 74 ? -20.783 10.713 -15.091 1.00 40.53 74 GLY A O 1
ATOM 517 N N . SER A 1 75 ? -20.526 12.949 -15.119 1.00 46.78 75 SER A N 1
ATOM 518 C CA . SER A 1 75 ? -20.368 13.172 -13.688 1.00 46.78 75 SER A CA 1
ATOM 519 C C . SER A 1 75 ? -21.657 12.778 -12.958 1.00 46.78 75 SER A C 1
ATOM 521 O O . SER A 1 75 ? -22.633 13.528 -12.953 1.00 46.78 75 SER A O 1
ATOM 523 N N . THR A 1 76 ? -21.695 11.580 -12.375 1.00 39.00 76 THR A N 1
ATOM 524 C CA . THR A 1 76 ? -22.733 11.186 -11.419 1.00 39.00 76 THR A CA 1
ATOM 525 C C . THR A 1 76 ? -22.292 11.595 -10.024 1.00 39.00 76 THR A C 1
ATOM 527 O O . THR A 1 76 ? -21.369 11.017 -9.451 1.00 39.00 76 THR A O 1
ATOM 530 N N . ALA A 1 77 ? -22.966 12.612 -9.491 1.00 46.47 77 ALA A N 1
ATOM 531 C CA . ALA A 1 77 ? -22.911 12.983 -8.086 1.00 46.47 77 ALA A CA 1
ATOM 532 C C . ALA A 1 77 ? -23.252 11.770 -7.192 1.00 46.47 77 ALA A C 1
ATOM 534 O O . ALA A 1 77 ? -24.138 10.987 -7.550 1.00 46.47 77 ALA A O 1
ATOM 535 N N . PRO A 1 78 ? -22.586 11.597 -6.038 1.00 44.38 78 PRO A N 1
ATOM 536 C CA . PRO A 1 78 ? -22.847 10.473 -5.150 1.00 44.38 78 PRO A CA 1
ATOM 537 C C . PRO A 1 78 ? -24.256 10.579 -4.551 1.00 44.38 78 PRO A C 1
ATOM 539 O O . PRO A 1 78 ? -24.595 11.548 -3.872 1.00 44.38 78 PRO A O 1
ATOM 542 N N . THR A 1 79 ? -25.080 9.562 -4.805 1.00 37.88 79 THR A N 1
ATOM 543 C CA . THR A 1 79 ? -26.357 9.341 -4.124 1.00 37.88 79 THR A CA 1
ATOM 544 C C . THR A 1 79 ? -26.091 8.999 -2.658 1.00 37.88 79 THR A C 1
ATOM 546 O O . THR A 1 79 ? -25.483 7.979 -2.343 1.00 37.88 79 THR A O 1
ATOM 549 N N . SER A 1 80 ? -26.550 9.860 -1.755 1.00 43.34 80 SER A N 1
ATOM 550 C CA . SER A 1 80 ? -26.558 9.646 -0.311 1.00 43.34 80 SER A CA 1
ATOM 551 C C . SER A 1 80 ? -27.601 8.586 0.068 1.00 43.34 80 SER A C 1
ATOM 553 O O . SER A 1 80 ? -28.806 8.821 -0.005 1.00 43.34 80 SER A O 1
ATOM 555 N N . GLN A 1 81 ? -27.135 7.404 0.479 1.00 46.25 81 GLN A N 1
ATOM 556 C CA . GLN A 1 81 ? -27.970 6.356 1.073 1.00 46.25 81 GLN A CA 1
ATOM 557 C C . GLN A 1 81 ? -28.244 6.662 2.568 1.00 46.25 81 GLN A C 1
ATOM 559 O O . GLN A 1 81 ? -27.339 7.158 3.244 1.00 46.25 81 GLN A O 1
ATOM 564 N N . PRO A 1 82 ? -29.446 6.384 3.121 1.00 47.59 82 PRO A N 1
ATOM 565 C CA . PRO A 1 82 ? -29.789 6.727 4.505 1.00 47.59 82 PRO A CA 1
ATOM 566 C C . PRO A 1 82 ? -29.102 5.832 5.550 1.00 47.59 82 PRO A C 1
ATOM 568 O O . PRO A 1 82 ? -29.065 4.608 5.411 1.00 47.59 82 PRO A O 1
ATOM 571 N N . SER A 1 83 ? -28.629 6.466 6.630 1.00 54.69 83 SER A N 1
ATOM 572 C CA . SER A 1 83 ? -28.053 5.858 7.839 1.00 54.69 83 SER A CA 1
ATOM 573 C C . SER A 1 83 ? -28.940 4.788 8.475 1.00 54.69 83 SER A C 1
ATOM 575 O O . SER A 1 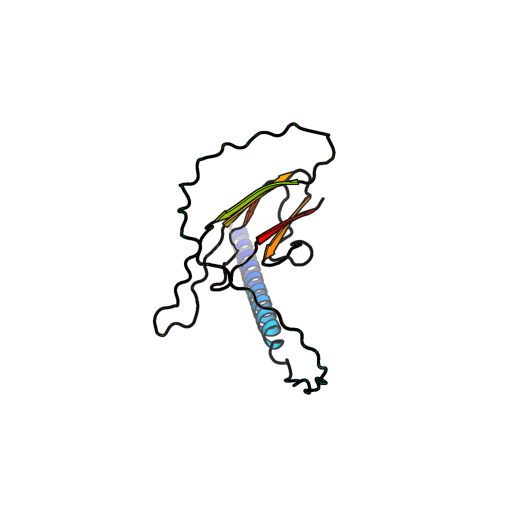83 ? -30.101 5.042 8.787 1.00 54.69 83 SER A O 1
ATOM 577 N N . SER A 1 84 ? -28.347 3.635 8.792 1.00 45.59 84 SER A N 1
ATOM 578 C CA . SER A 1 84 ? -28.899 2.647 9.724 1.00 45.59 84 SER A CA 1
ATOM 579 C C . SER A 1 84 ? -27.841 2.263 10.765 1.00 45.59 84 SER A C 1
ATOM 581 O O . SER A 1 84 ? -26.849 1.634 10.421 1.00 45.59 84 SER A O 1
ATOM 583 N N . GLY A 1 85 ? -28.090 2.622 12.030 1.00 40.91 85 GLY A N 1
ATOM 584 C CA . GLY A 1 85 ? -27.568 1.934 13.220 1.00 40.91 85 GLY A CA 1
ATOM 585 C C . GLY A 1 85 ? -26.154 2.289 13.703 1.00 40.91 85 GLY A C 1
ATOM 586 O O . GLY A 1 85 ? -25.158 1.956 13.073 1.00 40.91 85 GLY A O 1
ATOM 587 N N . THR A 1 86 ? -26.069 2.869 14.903 1.00 51.56 86 THR A N 1
ATOM 588 C CA . THR A 1 86 ? -24.834 3.039 15.686 1.00 51.56 86 THR A CA 1
ATOM 589 C C . THR A 1 86 ? -24.344 1.685 16.220 1.00 51.56 86 THR A C 1
ATOM 591 O O . THR A 1 86 ? -24.577 1.335 17.375 1.00 51.56 86 THR A O 1
ATOM 594 N N . ALA A 1 87 ? -23.684 0.899 15.372 1.00 53.94 87 ALA A N 1
ATOM 595 C CA . ALA A 1 87 ? -22.681 -0.072 15.807 1.00 53.94 87 ALA A CA 1
ATOM 596 C C . ALA A 1 87 ? -21.331 0.660 15.915 1.00 53.94 87 ALA A C 1
ATOM 598 O O . ALA A 1 87 ? -21.172 1.741 15.354 1.00 53.94 87 ALA A O 1
ATOM 599 N N . SER A 1 88 ? -20.351 0.125 16.644 1.00 57.84 88 SER A N 1
ATOM 600 C CA . SER A 1 88 ? -18.978 0.647 16.580 1.00 57.84 88 SER A CA 1
ATOM 601 C C . SER A 1 88 ? -18.438 0.375 15.172 1.00 57.84 88 SER A C 1
ATOM 603 O O . SER A 1 88 ? -17.911 -0.702 14.908 1.00 57.84 88 SER A O 1
ATOM 605 N N . THR A 1 89 ? -18.683 1.300 14.242 1.00 72.69 89 THR A N 1
ATOM 606 C CA . THR A 1 89 ? -18.498 1.085 12.805 1.00 72.69 89 THR A CA 1
ATOM 607 C C . THR A 1 89 ? -17.020 1.192 12.452 1.00 72.69 89 THR A C 1
ATOM 609 O O . THR A 1 89 ? -16.521 2.261 12.090 1.00 72.69 89 THR A O 1
ATOM 612 N N . LEU A 1 90 ? -16.309 0.071 12.588 1.00 88.06 90 LEU A N 1
ATOM 613 C CA . LEU A 1 90 ? -15.028 -0.128 11.926 1.00 88.06 90 LEU A CA 1
ATOM 614 C C . LEU A 1 90 ? -15.272 -0.029 10.417 1.00 88.06 90 LEU A C 1
ATOM 616 O O . LEU A 1 90 ? -15.980 -0.863 9.853 1.00 88.06 90 LEU A O 1
ATOM 620 N N . ALA A 1 91 ? -14.753 1.012 9.776 1.00 88.50 91 ALA A N 1
ATOM 621 C CA . ALA A 1 91 ? -14.977 1.233 8.353 1.00 88.50 91 ALA A CA 1
ATOM 622 C C . ALA A 1 91 ? -13.842 2.023 7.715 1.00 88.50 91 ALA A C 1
ATOM 624 O O . ALA A 1 91 ? -13.278 2.929 8.325 1.00 88.50 91 ALA A O 1
ATOM 625 N N . VAL A 1 92 ? -13.566 1.715 6.450 1.00 91.25 92 VAL A N 1
ATOM 626 C CA . VAL A 1 92 ? -12.795 2.581 5.555 1.00 91.25 92 VAL A CA 1
ATOM 627 C C . VAL A 1 92 ? -13.785 3.529 4.888 1.00 91.25 92 VAL A C 1
ATOM 629 O O . VAL A 1 92 ? -14.696 3.087 4.191 1.00 91.25 92 VAL A O 1
ATOM 632 N N . THR A 1 93 ? -13.633 4.829 5.123 1.00 92.81 93 THR A N 1
ATOM 633 C CA . THR A 1 93 ? -14.509 5.871 4.571 1.00 92.81 93 THR A CA 1
ATOM 634 C C . THR A 1 93 ? -13.992 6.424 3.248 1.00 92.81 93 THR A C 1
ATOM 636 O O . THR A 1 93 ? -14.784 6.851 2.412 1.00 92.81 93 THR A O 1
ATOM 639 N N . SER A 1 94 ? -12.677 6.396 3.022 1.00 93.50 94 SER A N 1
ATOM 640 C CA . SER A 1 94 ? -12.081 6.684 1.718 1.00 93.50 94 SER A CA 1
ATOM 641 C C . SER A 1 94 ? -10.750 5.962 1.545 1.00 93.50 94 SER A C 1
ATOM 643 O O . SER A 1 94 ? -10.032 5.721 2.515 1.00 93.50 94 SER A O 1
ATOM 645 N N . PHE A 1 95 ? -10.423 5.637 0.297 1.00 93.75 95 PHE A N 1
ATOM 646 C CA . PHE A 1 95 ? -9.149 5.053 -0.105 1.00 93.75 95 PHE A CA 1
ATOM 647 C C . PHE A 1 95 ? -8.796 5.555 -1.506 1.00 93.75 95 PHE A C 1
ATOM 649 O O . PHE A 1 95 ? -9.656 5.570 -2.388 1.00 93.75 95 PHE A O 1
ATOM 656 N N . SER A 1 96 ? -7.559 6.000 -1.704 1.00 94.12 96 SER A N 1
ATOM 657 C CA . SER A 1 96 ? -7.078 6.524 -2.981 1.00 94.12 96 SER A CA 1
ATOM 658 C C . SER A 1 96 ? -5.603 6.197 -3.179 1.00 94.12 96 SER A C 1
ATOM 660 O O . SER A 1 96 ? -4.817 6.247 -2.237 1.00 94.12 96 SER A O 1
ATOM 662 N N . VAL A 1 97 ? -5.225 5.918 -4.425 1.00 93.62 97 VAL A N 1
ATOM 663 C CA . VAL A 1 97 ? -3.844 5.657 -4.849 1.00 93.62 97 VAL A CA 1
ATOM 664 C C . VAL A 1 97 ? -3.520 6.584 -6.015 1.00 93.62 97 VAL A C 1
ATOM 666 O O . VAL A 1 97 ? -4.299 6.681 -6.964 1.00 93.62 97 VAL A O 1
ATOM 669 N N . MET A 1 98 ? -2.393 7.290 -5.945 1.00 93.00 98 MET A N 1
ATOM 670 C CA . MET A 1 98 ? -1.933 8.204 -6.989 1.00 93.00 98 MET A CA 1
ATOM 671 C C . MET A 1 98 ? -0.481 7.911 -7.386 1.00 93.00 98 MET A C 1
ATOM 673 O O . MET A 1 98 ? 0.341 7.716 -6.500 1.00 93.00 98 MET A O 1
ATOM 677 N N . PRO A 1 99 ? -0.126 7.972 -8.682 1.00 91.38 99 PRO A N 1
ATOM 678 C CA . PRO A 1 99 ? -1.023 8.051 -9.838 1.00 91.38 99 PRO A CA 1
ATOM 679 C C . PRO A 1 99 ? -1.874 6.780 -10.021 1.00 91.38 99 PRO A C 1
ATOM 681 O O . PRO A 1 99 ? -1.457 5.684 -9.670 1.00 91.38 99 PRO A O 1
ATOM 684 N N . THR A 1 100 ? -3.062 6.924 -10.617 1.00 86.56 100 THR A N 1
ATOM 685 C CA . THR A 1 100 ? -3.944 5.789 -10.968 1.00 86.56 100 THR A CA 1
ATOM 686 C C . THR A 1 100 ? -3.523 5.081 -12.255 1.00 86.56 100 THR A C 1
ATOM 688 O O . THR A 1 100 ? -3.957 3.965 -12.526 1.00 86.56 100 THR A O 1
ATOM 691 N N . THR A 1 101 ? -2.685 5.731 -13.061 1.00 84.38 101 THR A N 1
ATOM 692 C CA . THR A 1 101 ? -2.135 5.192 -14.304 1.00 84.38 101 THR A CA 1
ATOM 693 C C . THR A 1 101 ? -0.630 5.386 -14.314 1.00 84.38 101 THR A C 1
ATOM 695 O O . THR A 1 101 ? -0.150 6.520 -14.245 1.00 84.38 101 THR A O 1
ATOM 698 N N . VAL A 1 102 ? 0.108 4.289 -14.449 1.00 84.12 102 VAL A N 1
ATOM 699 C CA . VAL A 1 102 ? 1.565 4.289 -14.576 1.00 84.12 102 VAL A CA 1
ATOM 700 C C . VAL A 1 102 ? 1.923 3.904 -16.007 1.00 84.12 102 VAL A C 1
ATOM 702 O O . VAL A 1 102 ? 1.413 2.923 -16.540 1.00 84.12 102 VAL A O 1
ATOM 705 N N . THR A 1 103 ? 2.786 4.690 -16.655 1.00 83.31 103 THR A N 1
ATOM 706 C CA . THR A 1 103 ? 3.303 4.339 -17.984 1.00 83.31 103 THR A CA 1
ATOM 707 C C . THR A 1 103 ? 4.630 3.616 -17.824 1.00 83.31 103 THR A C 1
ATOM 709 O O . THR A 1 103 ? 5.644 4.225 -17.488 1.00 83.31 103 THR A O 1
ATOM 712 N N . CYS A 1 104 ? 4.626 2.316 -18.093 1.00 82.06 104 CYS A N 1
ATOM 713 C CA . CYS A 1 104 ? 5.832 1.504 -18.082 1.00 82.06 104 CYS A CA 1
ATOM 714 C C . CYS A 1 104 ? 6.610 1.715 -19.386 1.00 82.06 104 CYS A C 1
ATOM 716 O O . CYS A 1 104 ? 6.279 1.129 -20.416 1.00 82.06 104 CYS A O 1
ATOM 718 N N . SER A 1 105 ? 7.653 2.547 -19.358 1.00 80.31 105 SER A N 1
ATOM 719 C CA . SER A 1 105 ? 8.626 2.567 -20.454 1.00 80.31 105 SER A CA 1
ATOM 720 C C . SER A 1 105 ? 9.586 1.398 -20.280 1.00 80.31 105 SER A C 1
ATOM 722 O O . SER A 1 105 ? 10.171 1.224 -19.207 1.00 80.31 105 SER A O 1
ATOM 724 N N . THR A 1 106 ? 9.807 0.631 -21.347 1.00 71.25 106 THR A N 1
ATOM 725 C CA . THR A 1 106 ? 11.030 -0.168 -21.451 1.00 71.25 106 THR A CA 1
ATOM 726 C C . THR A 1 106 ? 12.203 0.803 -21.357 1.00 71.25 106 THR A C 1
ATOM 728 O O . THR A 1 106 ? 12.161 1.863 -21.993 1.00 71.25 106 THR A O 1
ATOM 731 N N . GLY A 1 107 ? 13.202 0.499 -20.525 1.00 67.50 107 GLY A N 1
ATOM 732 C CA . GLY A 1 107 ? 14.406 1.319 -20.419 1.00 67.50 107 GLY A CA 1
ATOM 733 C C . GLY A 1 107 ? 15.024 1.613 -21.791 1.00 67.50 107 GLY A C 1
ATOM 734 O O . GLY A 1 107 ? 14.758 0.918 -22.776 1.00 67.50 107 GLY A O 1
ATOM 735 N N . ALA A 1 108 ? 15.854 2.655 -21.864 1.00 69.94 108 ALA A N 1
ATOM 736 C CA . ALA A 1 108 ? 16.616 2.937 -23.075 1.00 69.94 108 ALA A CA 1
ATOM 737 C C . ALA A 1 108 ? 17.418 1.688 -23.509 1.00 69.94 108 ALA A C 1
ATOM 739 O O . ALA A 1 108 ? 17.800 0.873 -22.659 1.00 69.94 108 ALA A O 1
ATOM 740 N N . PRO A 1 109 ? 17.703 1.510 -24.811 1.00 69.75 109 PRO A N 1
ATOM 741 C CA . PRO A 1 109 ? 18.541 0.407 -25.269 1.00 69.75 109 PRO A CA 1
ATOM 742 C C . PRO A 1 109 ? 19.863 0.375 -24.485 1.00 69.75 109 PRO A C 1
ATOM 744 O O . PRO A 1 109 ? 20.615 1.346 -24.497 1.00 69.75 109 PRO A O 1
ATOM 747 N N . GLY A 1 110 ? 20.129 -0.725 -23.775 1.00 71.25 110 GLY A N 1
ATOM 748 C CA . GLY A 1 110 ? 21.326 -0.890 -22.939 1.00 71.25 110 GLY A CA 1
ATOM 749 C C . GLY A 1 110 ? 21.141 -0.637 -21.437 1.00 71.25 110 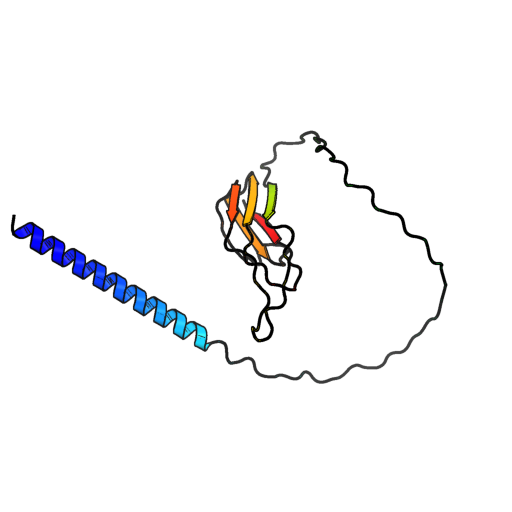GLY A C 1
ATOM 750 O O . GLY A 1 110 ? 22.059 -0.927 -20.676 1.00 71.25 110 GLY A O 1
ATOM 751 N N . THR A 1 111 ? 19.972 -0.175 -20.980 1.00 66.19 111 THR A N 1
ATOM 752 C CA . THR A 1 111 ? 19.604 -0.169 -19.552 1.00 66.19 111 THR A CA 1
ATOM 753 C C . THR A 1 111 ? 18.656 -1.325 -19.254 1.00 66.19 111 THR A C 1
ATOM 755 O O . THR A 1 111 ? 17.565 -1.398 -19.816 1.00 66.19 111 THR A O 1
ATOM 758 N N . SER A 1 112 ? 19.068 -2.241 -18.378 1.00 59.47 112 SER A N 1
ATOM 759 C CA . SER A 1 112 ? 18.212 -3.318 -17.881 1.00 59.47 112 SER A CA 1
ATOM 760 C C . SER A 1 112 ? 17.232 -2.779 -16.838 1.00 59.47 112 SER A C 1
ATOM 762 O O . SER A 1 112 ? 17.667 -2.280 -15.801 1.00 59.47 112 SER A O 1
ATOM 764 N N . GLY A 1 113 ? 15.931 -2.920 -17.091 1.00 64.44 113 GLY A N 1
ATOM 765 C CA . GLY A 1 113 ? 14.879 -2.673 -16.102 1.00 64.44 113 GLY A CA 1
ATOM 766 C C . GLY A 1 113 ? 13.700 -1.868 -16.644 1.00 64.44 113 GLY A C 1
ATOM 767 O O . GLY A 1 113 ? 13.827 -1.099 -17.599 1.00 64.44 113 GLY A O 1
ATOM 768 N N . PHE A 1 114 ? 12.542 -2.064 -16.020 1.00 70.50 114 PHE A N 1
ATOM 769 C CA . PHE A 1 114 ? 11.412 -1.153 -16.153 1.00 70.50 114 PHE A CA 1
ATOM 770 C C . PHE A 1 114 ? 11.553 -0.012 -15.146 1.00 70.50 114 PHE A C 1
ATOM 772 O O . PHE A 1 114 ? 12.115 -0.197 -14.067 1.00 70.50 114 PHE A O 1
ATOM 779 N N . GLN A 1 115 ? 11.030 1.164 -15.492 1.00 76.38 115 GLN A N 1
ATOM 780 C CA . GLN A 1 115 ? 10.997 2.285 -14.559 1.00 76.38 115 GLN A CA 1
ATOM 781 C C . GLN A 1 115 ? 9.963 2.028 -13.461 1.00 76.38 115 GLN A C 1
ATOM 783 O O . GLN A 1 115 ? 8.780 1.830 -13.736 1.00 76.38 115 GLN A O 1
ATOM 788 N N . SER A 1 116 ? 10.424 2.059 -12.217 1.00 81.19 116 SER A N 1
ATOM 789 C CA . SER A 1 116 ? 9.576 2.068 -11.033 1.00 81.19 116 SER A CA 1
ATOM 790 C C . SER A 1 116 ? 8.935 3.441 -10.842 1.00 81.19 116 SER A C 1
ATOM 792 O O . SER A 1 116 ? 9.596 4.464 -11.023 1.00 81.19 116 SER A O 1
ATOM 794 N N . THR A 1 117 ? 7.656 3.475 -10.463 1.00 87.62 117 THR A N 1
ATOM 795 C CA . THR A 1 117 ? 6.933 4.731 -10.198 1.00 87.62 117 THR A CA 1
ATOM 796 C C . THR A 1 117 ? 6.499 4.783 -8.736 1.00 87.62 117 THR A C 1
ATOM 798 O O . THR A 1 117 ? 5.846 3.841 -8.287 1.00 87.62 117 THR A O 1
ATOM 801 N N . PRO A 1 118 ? 6.850 5.840 -7.981 1.00 90.50 118 PRO A N 1
ATOM 802 C CA . PRO A 1 118 ? 6.379 5.988 -6.611 1.00 90.50 118 PRO A CA 1
ATOM 803 C C . PRO A 1 118 ? 4.866 6.215 -6.597 1.00 90.50 118 PRO A C 1
ATOM 805 O O . PRO A 1 118 ? 4.327 6.945 -7.434 1.00 90.50 118 PRO A O 1
ATOM 808 N N . LEU A 1 119 ? 4.198 5.583 -5.641 1.00 93.56 119 LEU A N 1
ATOM 809 C CA . LEU A 1 119 ? 2.769 5.681 -5.412 1.00 93.56 119 LEU A CA 1
ATOM 810 C C . LEU A 1 119 ? 2.505 6.341 -4.059 1.00 93.56 119 LEU A C 1
ATOM 812 O O . LEU A 1 119 ? 3.114 6.005 -3.048 1.00 93.56 119 LEU A O 1
ATOM 816 N N . HIS A 1 120 ? 1.536 7.245 -4.061 1.00 94.69 120 HIS A N 1
ATOM 817 C CA . HIS A 1 120 ? 1.007 7.930 -2.897 1.00 94.69 120 HIS A CA 1
ATOM 818 C C . HIS A 1 120 ? -0.363 7.342 -2.568 1.00 94.69 120 HIS A C 1
ATOM 820 O O . HIS A 1 120 ? -1.331 7.516 -3.314 1.00 94.69 120 HIS A O 1
ATOM 826 N N . ILE A 1 121 ? -0.461 6.665 -1.433 1.00 95.19 121 ILE A N 1
ATOM 827 C CA . ILE A 1 121 ? -1.707 6.096 -0.922 1.00 95.19 121 ILE A CA 1
ATOM 828 C C . ILE A 1 121 ? -2.269 7.036 0.137 1.00 95.19 121 ILE A C 1
ATOM 830 O O . ILE A 1 121 ? -1.537 7.498 1.005 1.00 95.19 121 ILE A O 1
ATOM 834 N N . THR A 1 122 ? -3.570 7.311 0.092 1.00 96.19 122 THR A N 1
ATOM 835 C CA . THR A 1 122 ? -4.301 7.975 1.177 1.00 96.19 122 THR A CA 1
ATOM 836 C C . THR A 1 122 ? -5.513 7.173 1.583 1.00 96.19 122 THR A C 1
ATOM 838 O O . THR A 1 122 ? -6.164 6.525 0.761 1.00 96.19 122 THR A O 1
ATOM 841 N N . TRP A 1 123 ? -5.846 7.246 2.865 1.00 95.12 123 TRP A N 1
ATOM 842 C CA . TRP A 1 123 ? -7.067 6.653 3.380 1.00 95.12 123 TRP A CA 1
ATOM 843 C C . TRP A 1 123 ? -7.668 7.482 4.504 1.00 95.12 123 TRP A C 1
ATOM 845 O O . TRP A 1 123 ? -6.990 8.255 5.183 1.00 95.12 123 TRP A O 1
ATOM 855 N N . THR A 1 124 ? -8.960 7.269 4.718 1.00 94.75 124 THR A N 1
ATOM 856 C CA . THR A 1 124 ? -9.671 7.675 5.926 1.00 94.75 124 THR A CA 1
ATOM 857 C C . THR A 1 124 ? -10.463 6.483 6.450 1.00 94.75 124 THR A C 1
ATOM 859 O O . THR A 1 124 ? -11.012 5.697 5.676 1.00 94.75 124 THR A O 1
ATOM 862 N N . SER A 1 125 ? -10.490 6.316 7.768 1.00 94.31 125 SER A N 1
ATOM 863 C CA . SER A 1 125 ? -11.183 5.224 8.447 1.00 94.31 125 SER A CA 1
ATOM 864 C C . SER A 1 125 ? -11.775 5.679 9.778 1.00 94.31 125 SER A C 1
ATOM 866 O O . SER A 1 125 ? -11.364 6.688 10.355 1.00 94.31 125 SER A O 1
ATOM 868 N N . THR A 1 126 ? -12.742 4.920 10.279 1.00 93.19 126 THR A N 1
ATOM 869 C CA . THR A 1 126 ? -13.375 5.111 11.586 1.00 93.19 126 THR A CA 1
ATOM 870 C C . THR A 1 126 ? -13.303 3.826 12.394 1.00 93.19 126 THR A C 1
ATOM 872 O O . THR A 1 126 ? -13.365 2.734 11.837 1.00 93.19 126 THR A O 1
ATOM 875 N N . GLY A 1 127 ? -13.172 3.947 13.717 1.00 89.25 127 GLY A N 1
ATOM 876 C CA . GLY A 1 127 ? -13.246 2.811 14.645 1.00 89.25 127 GLY A CA 1
ATOM 877 C C . GLY A 1 127 ? -12.025 1.882 14.679 1.00 89.25 127 GLY A C 1
ATOM 878 O O . GLY A 1 127 ? -12.009 0.973 15.501 1.00 89.25 127 GLY A O 1
ATOM 879 N N . GLY A 1 128 ? -11.017 2.103 13.830 1.00 89.88 128 GLY A N 1
ATOM 880 C CA . GLY A 1 128 ? -9.769 1.337 13.827 1.00 89.88 128 GLY A CA 1
ATOM 881 C C . GLY A 1 128 ? -8.747 1.823 14.851 1.00 89.88 128 GLY A C 1
ATOM 882 O O . GLY A 1 128 ? -8.732 3.002 15.204 1.00 89.88 128 GLY A O 1
ATOM 883 N N . LYS A 1 129 ? -7.864 0.922 15.285 1.00 92.56 129 LYS A N 1
ATOM 884 C CA . LYS A 1 129 ? -6.644 1.205 16.056 1.00 92.56 129 LYS A CA 1
ATOM 885 C C . LYS A 1 129 ? -5.379 1.133 15.216 1.00 92.56 129 LYS A C 1
ATOM 887 O O . LYS A 1 129 ? -4.426 1.840 15.524 1.00 92.56 129 LYS A O 1
ATOM 892 N N . GLU A 1 130 ? -5.390 0.332 14.157 1.00 94.94 130 GLU A N 1
ATOM 893 C CA . GLU A 1 130 ? -4.259 0.196 13.244 1.00 94.94 130 GLU A CA 1
ATOM 894 C C . GLU A 1 130 ? -4.755 0.046 11.804 1.00 94.94 130 GLU A C 1
ATOM 896 O O . GLU A 1 130 ? -5.868 -0.431 11.553 1.00 94.94 130 GLU A O 1
ATOM 901 N N . ALA A 1 131 ? -3.904 0.447 10.864 1.00 94.94 131 ALA A N 1
ATOM 902 C CA . ALA A 1 131 ? -4.097 0.234 9.438 1.00 94.94 131 ALA A CA 1
ATOM 903 C C . ALA A 1 131 ? -2.903 -0.518 8.836 1.00 94.94 131 ALA A C 1
ATOM 905 O O . ALA A 1 131 ? -1.756 -0.308 9.232 1.00 94.94 131 ALA A O 1
ATOM 906 N N . TRP A 1 132 ? -3.182 -1.372 7.857 1.00 96.81 132 TRP A N 1
ATOM 907 C CA . TRP A 1 132 ? -2.198 -2.183 7.146 1.00 96.81 132 TRP A CA 1
ATOM 908 C C . TRP A 1 132 ? -2.393 -2.011 5.645 1.00 96.81 132 TRP A C 1
ATOM 910 O O . TRP A 1 132 ? -3.529 -2.032 5.173 1.00 96.81 132 TRP A O 1
ATOM 920 N N . ILE A 1 133 ? -1.302 -1.856 4.899 1.00 96.38 133 ILE A N 1
ATOM 921 C CA . ILE A 1 133 ? -1.295 -1.759 3.436 1.00 96.38 133 ILE A CA 1
ATOM 922 C C . ILE A 1 133 ? -0.732 -3.060 2.872 1.00 96.38 133 ILE A C 1
ATOM 924 O O . ILE A 1 133 ? 0.328 -3.514 3.302 1.00 96.38 133 ILE A O 1
ATOM 928 N N . GLY A 1 134 ? -1.434 -3.645 1.906 1.00 95.69 134 GLY A N 1
ATOM 929 C CA . GLY A 1 134 ? -1.042 -4.859 1.198 1.00 95.69 134 GLY A CA 1
ATOM 930 C C . GLY A 1 134 ? -0.904 -4.610 -0.301 1.00 95.69 134 GLY A C 1
ATOM 931 O O . GLY A 1 134 ? -1.602 -3.765 -0.866 1.00 95.69 134 GLY A O 1
ATOM 932 N N . VAL A 1 135 ? -0.012 -5.372 -0.931 1.00 94.69 135 VAL A N 1
ATOM 933 C CA . VAL A 1 135 ? 0.164 -5.435 -2.388 1.00 94.69 135 VAL A CA 1
ATOM 934 C C . VAL A 1 135 ? -0.132 -6.865 -2.809 1.00 94.69 135 VAL A C 1
ATOM 936 O O . VAL A 1 135 ? 0.447 -7.794 -2.253 1.00 94.69 135 VAL A O 1
ATOM 939 N N . ASP A 1 136 ? -1.075 -7.039 -3.730 1.00 95.19 136 ASP A N 1
ATOM 940 C CA . ASP A 1 136 ? -1.545 -8.344 -4.215 1.00 95.19 136 ASP A CA 1
ATOM 941 C C . ASP A 1 136 ? -2.029 -9.290 -3.110 1.00 95.19 136 ASP A C 1
ATOM 943 O O . ASP A 1 136 ? -1.981 -10.514 -3.227 1.00 95.19 136 ASP A O 1
ATOM 947 N N . ALA A 1 137 ? -2.543 -8.701 -2.031 1.00 94.12 137 ALA A N 1
ATOM 948 C CA . ALA A 1 137 ? -3.099 -9.401 -0.889 1.00 94.12 137 ALA A CA 1
ATOM 949 C C . ALA A 1 137 ? -4.553 -8.977 -0.672 1.00 94.12 137 ALA A C 1
ATOM 951 O O . ALA A 1 137 ? -4.871 -7.788 -0.649 1.00 94.12 137 ALA A O 1
ATOM 952 N N . SER A 1 138 ? -5.440 -9.950 -0.458 1.00 93.19 138 SER A N 1
ATOM 953 C CA . SER A 1 138 ? -6.831 -9.692 -0.061 1.00 93.19 138 SER A CA 1
ATOM 954 C C . SER A 1 138 ? -6.960 -9.273 1.404 1.00 93.19 138 SER A C 1
ATOM 956 O O . SER A 1 138 ? -7.962 -8.676 1.782 1.00 93.19 138 SER A O 1
ATOM 958 N N . ASP A 1 139 ? -5.959 -9.602 2.222 1.00 93.12 139 ASP A N 1
ATOM 959 C CA . ASP A 1 139 ? -5.857 -9.184 3.614 1.00 93.12 139 ASP A CA 1
ATOM 960 C C . ASP A 1 139 ? -4.450 -8.645 3.894 1.00 93.12 139 ASP A C 1
ATOM 962 O O . ASP A 1 139 ? -3.476 -9.396 4.005 1.00 93.12 139 ASP A O 1
ATOM 966 N N . ALA A 1 140 ? -4.360 -7.322 4.013 1.00 96.00 140 ALA A N 1
ATOM 967 C CA . ALA A 1 140 ? -3.117 -6.628 4.299 1.00 96.00 140 ALA A CA 1
ATOM 968 C C . ALA A 1 140 ? -2.586 -6.905 5.712 1.00 96.00 140 ALA A C 1
ATOM 970 O O . ALA A 1 140 ? -1.397 -6.731 5.942 1.00 96.00 140 ALA A O 1
ATOM 971 N N . GLN A 1 141 ? -3.421 -7.343 6.661 1.00 96.00 141 GLN A N 1
ATOM 972 C CA . GLN A 1 141 ? -2.936 -7.715 7.990 1.00 96.00 141 GLN A CA 1
ATOM 973 C C . GLN A 1 141 ? -2.175 -9.048 7.945 1.00 96.00 141 GLN A C 1
ATOM 975 O O . GLN A 1 141 ? -1.156 -9.205 8.616 1.00 96.00 141 GLN A O 1
ATOM 980 N N . ALA A 1 142 ? -2.656 -10.007 7.149 1.00 96.00 142 ALA A N 1
ATOM 981 C CA . ALA A 1 142 ? -2.035 -11.322 7.010 1.00 96.00 142 ALA A CA 1
ATOM 982 C C . ALA A 1 142 ? -0.768 -11.301 6.135 1.00 96.00 142 ALA A C 1
ATOM 984 O O . ALA A 1 142 ? 0.163 -12.066 6.386 1.00 96.00 142 ALA A O 1
ATOM 985 N N . ALA A 1 143 ? -0.725 -10.428 5.124 1.00 95.25 143 ALA A N 1
ATOM 986 C CA . ALA A 1 143 ? 0.418 -10.248 4.229 1.00 95.25 143 ALA A CA 1
ATOM 987 C C . ALA A 1 143 ? 0.746 -8.750 4.052 1.00 95.25 143 ALA A C 1
ATOM 989 O O . ALA A 1 143 ? 0.463 -8.168 3.000 1.00 95.25 143 ALA A O 1
ATOM 990 N N . PRO A 1 144 ? 1.311 -8.101 5.087 1.00 96.44 144 PRO A N 1
ATOM 991 C CA . PRO A 1 144 ? 1.540 -6.667 5.064 1.00 96.44 144 PRO A CA 1
ATOM 992 C C . PRO A 1 144 ? 2.710 -6.305 4.159 1.00 96.44 144 PRO A C 1
ATOM 994 O O . PRO A 1 144 ? 3.810 -6.841 4.289 1.00 96.44 144 PRO A O 1
ATOM 997 N N . TYR A 1 145 ? 2.483 -5.324 3.292 1.00 95.31 145 TYR A N 1
ATOM 998 C CA . TYR A 1 145 ? 3.565 -4.550 2.698 1.00 95.31 145 TYR A CA 1
ATOM 999 C C . TYR A 1 145 ? 4.051 -3.485 3.688 1.00 95.31 145 TYR A C 1
ATOM 1001 O O . TYR A 1 145 ? 5.250 -3.340 3.912 1.00 95.31 145 TYR A O 1
ATOM 1009 N N . ALA A 1 146 ? 3.115 -2.765 4.316 1.00 96.06 146 ALA A N 1
ATOM 1010 C CA . ALA A 1 146 ? 3.412 -1.764 5.335 1.00 96.06 146 ALA A CA 1
ATOM 1011 C C . ALA A 1 146 ? 2.388 -1.798 6.476 1.00 96.06 146 ALA A C 1
ATOM 1013 O O . ALA A 1 146 ? 1.191 -1.978 6.257 1.00 96.06 146 ALA A O 1
ATOM 1014 N N . GLY A 1 147 ? 2.868 -1.587 7.699 1.00 93.38 147 GLY A N 1
ATOM 1015 C CA . GLY A 1 147 ? 2.051 -1.502 8.907 1.00 93.38 147 GLY A CA 1
ATOM 1016 C C . GLY A 1 147 ? 2.768 -2.037 10.152 1.00 93.38 147 GLY A C 1
ATOM 1017 O O . GLY A 1 147 ? 3.849 -2.621 10.028 1.00 93.38 147 GLY A O 1
ATOM 1018 N N . PRO A 1 148 ? 2.197 -1.820 11.352 1.00 95.38 148 PRO A N 1
ATOM 1019 C CA . PRO A 1 148 ? 0.949 -1.093 11.599 1.00 95.38 148 PRO A CA 1
ATOM 1020 C C . PRO A 1 148 ? 1.116 0.426 11.415 1.00 95.38 148 PRO A C 1
ATOM 1022 O O . PRO A 1 148 ? 2.123 1.012 11.813 1.00 95.38 148 PRO A O 1
ATOM 1025 N N . LEU A 1 149 ? 0.123 1.068 10.802 1.00 94.94 149 LEU A N 1
ATOM 1026 C CA . LEU A 1 149 ? 0.042 2.518 10.602 1.00 94.94 149 LEU A CA 1
ATOM 1027 C C . LEU A 1 149 ? -0.974 3.134 11.568 1.00 94.94 149 LEU A C 1
ATOM 1029 O O . LEU A 1 149 ? -1.868 2.449 12.072 1.00 94.94 149 LEU A O 1
ATOM 1033 N N . ALA A 1 150 ? -0.836 4.440 11.814 1.00 89.69 150 ALA A N 1
ATOM 1034 C CA . ALA A 1 150 ? -1.726 5.175 12.705 1.00 89.69 150 ALA A CA 1
ATOM 1035 C C . ALA A 1 150 ? -3.205 5.034 12.277 1.00 89.69 150 ALA A C 1
ATOM 1037 O O . ALA A 1 150 ? -3.504 5.015 11.077 1.00 89.69 150 ALA A O 1
ATOM 1038 N N . PRO A 1 151 ? -4.137 4.951 13.244 1.00 84.44 151 PRO A N 1
ATOM 1039 C CA . PRO A 1 151 ? -5.553 4.807 12.949 1.00 84.44 151 PRO A CA 1
ATOM 1040 C C . PRO A 1 151 ? -6.159 6.070 12.345 1.00 84.44 151 PRO A C 1
ATOM 1042 O O . PRO A 1 151 ? -5.617 7.172 12.437 1.00 84.44 151 PRO A O 1
ATOM 1045 N N . GLY A 1 152 ? -7.364 5.917 11.802 1.00 88.38 152 GLY A N 1
ATOM 1046 C CA . GLY A 1 152 ? -8.127 7.037 11.280 1.00 88.38 152 GLY A CA 1
ATOM 1047 C C . GLY A 1 152 ? -7.698 7.372 9.860 1.00 88.38 152 GLY A C 1
ATOM 1048 O O . GLY A 1 152 ? -7.950 6.593 8.942 1.00 88.38 152 GLY A O 1
ATOM 1049 N N . SER A 1 153 ? -7.094 8.541 9.670 1.00 91.12 153 SER A N 1
ATOM 1050 C CA . SER A 1 153 ? -6.679 9.024 8.350 1.00 91.12 153 SER A CA 1
ATOM 1051 C C . SER A 1 153 ? -5.164 9.038 8.232 1.00 91.12 153 SER A C 1
ATOM 1053 O O . SER A 1 153 ? -4.484 9.457 9.167 1.00 91.12 153 SER A O 1
ATOM 1055 N N . GLY A 1 154 ? -4.643 8.624 7.082 1.00 94.12 154 GLY A N 1
ATOM 1056 C CA . GLY A 1 154 ? -3.207 8.579 6.848 1.00 94.12 154 GLY A CA 1
ATOM 1057 C C . GLY A 1 154 ? -2.831 8.646 5.376 1.00 94.12 154 GLY A C 1
ATOM 1058 O O . GLY A 1 154 ? -3.685 8.604 4.483 1.00 94.12 154 GLY A O 1
ATOM 1059 N N . SER A 1 155 ? -1.529 8.778 5.148 1.00 95.38 155 SER A N 1
ATOM 1060 C CA . SER A 1 155 ? -0.900 8.703 3.836 1.00 95.38 155 SER A CA 1
ATOM 1061 C C . SER A 1 155 ? 0.345 7.821 3.887 1.00 95.38 155 SER A C 1
ATOM 1063 O O . SER A 1 155 ? 0.948 7.647 4.948 1.00 95.38 155 SER A O 1
ATOM 1065 N N . PHE A 1 156 ? 0.708 7.241 2.747 1.00 95.38 156 PHE A N 1
ATOM 1066 C CA . PHE A 1 156 ? 1.896 6.411 2.5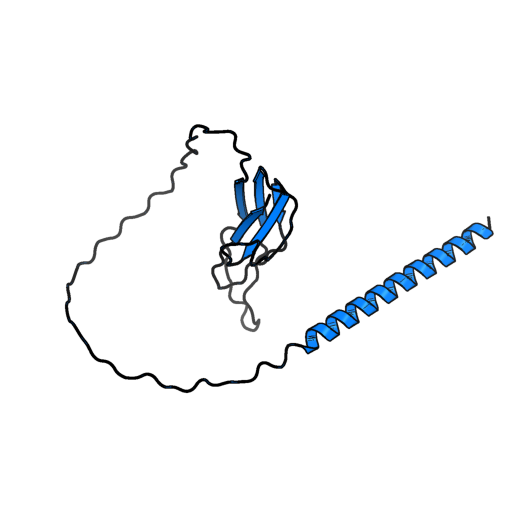99 1.00 95.38 156 PHE A CA 1
ATOM 1067 C C . PHE A 1 156 ? 2.517 6.605 1.213 1.00 95.38 156 PHE A C 1
ATOM 1069 O O . PHE A 1 156 ? 1.842 6.408 0.204 1.00 95.38 156 PHE A O 1
ATOM 1076 N N . ASP A 1 157 ? 3.797 6.978 1.192 1.00 94.81 157 ASP A N 1
ATOM 1077 C CA . ASP A 1 157 ? 4.531 7.435 -0.001 1.00 94.81 157 ASP A CA 1
ATOM 1078 C C . ASP A 1 157 ? 5.644 6.485 -0.459 1.00 94.81 157 ASP A C 1
ATOM 1080 O O . ASP A 1 157 ? 6.211 6.652 -1.536 1.00 94.81 157 ASP A O 1
ATOM 1084 N N . ASP A 1 158 ? 5.986 5.496 0.368 1.00 90.50 158 ASP A N 1
ATOM 1085 C CA . ASP A 1 158 ? 7.121 4.590 0.139 1.00 90.50 158 ASP A CA 1
ATOM 1086 C C . ASP A 1 158 ? 6.700 3.311 -0.610 1.00 90.50 158 ASP A C 1
ATOM 1088 O O . ASP A 1 158 ? 7.307 2.241 -0.511 1.00 90.50 158 ASP A O 1
ATOM 1092 N N . LEU A 1 159 ? 5.582 3.396 -1.331 1.00 91.88 159 LEU A N 1
ATOM 1093 C CA . LEU A 1 159 ? 5.089 2.313 -2.160 1.00 91.88 159 LEU A CA 1
ATOM 1094 C C . LEU A 1 159 ? 5.609 2.514 -3.579 1.00 91.88 159 LEU A C 1
ATOM 1096 O O . LEU A 1 159 ? 5.419 3.568 -4.180 1.00 91.88 159 LEU A O 1
ATOM 1100 N N . VAL A 1 160 ? 6.243 1.492 -4.136 1.00 91.25 160 VAL A N 1
ATOM 1101 C CA . VAL A 1 160 ? 6.795 1.558 -5.486 1.00 91.25 160 VAL A CA 1
ATOM 1102 C C . VAL A 1 160 ? 6.030 0.608 -6.395 1.00 91.25 160 VAL A C 1
ATOM 1104 O O . VAL A 1 160 ? 5.947 -0.588 -6.127 1.00 91.25 160 VAL A O 1
ATOM 1107 N N . TYR A 1 161 ? 5.487 1.134 -7.493 1.00 87.50 161 TYR A N 1
ATOM 1108 C CA . TYR A 1 161 ? 4.872 0.323 -8.537 1.00 87.50 161 TYR A CA 1
ATOM 1109 C C . TYR A 1 161 ? 5.947 -0.410 -9.347 1.00 87.50 161 TYR A C 1
ATOM 1111 O O . TYR A 1 161 ? 6.833 0.223 -9.937 1.00 87.50 161 TYR A O 1
ATOM 1119 N N . GLY A 1 162 ? 5.852 -1.739 -9.388 1.00 85.44 162 GLY A N 1
ATOM 1120 C CA . GLY A 1 162 ? 6.698 -2.605 -10.199 1.00 85.44 162 GLY A CA 1
ATOM 1121 C C . GLY A 1 162 ? 6.093 -2.836 -11.581 1.00 85.44 162 GLY A C 1
ATOM 1122 O O . GLY A 1 162 ? 5.177 -3.623 -11.749 1.00 85.44 162 GLY A O 1
ATOM 1123 N N . CYS A 1 163 ? 6.619 -2.172 -12.605 1.00 85.56 163 CYS A N 1
ATOM 1124 C CA . CYS A 1 163 ? 6.291 -2.525 -13.986 1.00 85.56 163 CYS A CA 1
ATOM 1125 C C . CYS A 1 163 ? 6.875 -3.907 -14.363 1.00 85.56 163 CYS A C 1
ATOM 1127 O O . CYS A 1 163 ? 7.984 -4.217 -13.915 1.00 85.56 163 CYS A O 1
ATOM 1129 N N . PRO A 1 164 ? 6.223 -4.697 -15.246 1.00 81.31 164 PRO A N 1
ATOM 1130 C CA . PRO A 1 164 ? 5.036 -4.378 -16.054 1.00 81.31 164 PRO A CA 1
ATOM 1131 C C . PRO A 1 164 ? 3.710 -4.904 -15.476 1.00 81.31 164 PRO A C 1
ATOM 1133 O O . PRO A 1 164 ? 2.680 -4.809 -16.146 1.00 81.31 164 PRO A O 1
ATOM 1136 N N . ASP A 1 165 ? 3.738 -5.506 -14.291 1.00 83.25 165 ASP A N 1
ATOM 1137 C CA . ASP A 1 165 ? 2.608 -6.254 -13.755 1.00 83.25 165 ASP A CA 1
ATOM 1138 C C . ASP A 1 165 ? 1.507 -5.321 -13.250 1.00 83.25 165 ASP A C 1
ATOM 1140 O O . ASP A 1 165 ? 1.775 -4.208 -12.803 1.00 83.25 165 ASP A O 1
ATOM 1144 N N . ASN A 1 166 ? 0.249 -5.757 -13.342 1.00 86.88 166 ASN A N 1
ATOM 1145 C CA . ASN A 1 166 ? -0.858 -5.060 -12.691 1.00 86.88 166 ASN A CA 1
ATOM 1146 C C . ASN A 1 166 ? -0.919 -5.504 -11.231 1.00 86.88 166 ASN A C 1
ATOM 1148 O O . ASN A 1 166 ? -1.016 -6.701 -10.968 1.00 86.88 166 ASN A O 1
ATOM 1152 N N . HIS A 1 167 ? -0.938 -4.541 -10.316 1.00 89.19 167 HIS A N 1
ATOM 1153 C CA . HIS A 1 167 ? -1.013 -4.797 -8.882 1.00 89.19 167 HIS A CA 1
ATOM 1154 C C . HIS A 1 167 ? -2.355 -4.355 -8.298 1.00 89.19 167 HIS A C 1
ATOM 1156 O O . HIS A 1 167 ? -2.952 -3.368 -8.735 1.00 89.19 167 HIS A O 1
ATOM 1162 N N . SER A 1 168 ? -2.811 -5.073 -7.276 1.00 92.38 168 SER A N 1
ATOM 1163 C CA . SER A 1 168 ? -3.939 -4.674 -6.432 1.00 92.38 168 SER A CA 1
ATOM 1164 C C . SER A 1 168 ? -3.436 -4.157 -5.086 1.00 92.38 168 SER A C 1
ATOM 1166 O O . SER A 1 168 ? -2.559 -4.755 -4.467 1.00 92.38 168 SER A O 1
ATOM 1168 N N . TYR A 1 169 ? -3.987 -3.031 -4.635 1.00 93.38 169 TYR A N 1
ATOM 1169 C CA . TYR A 1 169 ? -3.616 -2.402 -3.369 1.00 93.38 169 TYR A CA 1
ATOM 1170 C C . TYR A 1 169 ? -4.786 -2.469 -2.402 1.00 93.38 169 TYR A C 1
ATOM 1172 O O . TYR A 1 169 ? -5.880 -1.996 -2.713 1.00 93.38 169 TYR A O 1
ATOM 1180 N N . THR A 1 170 ? -4.534 -3.035 -1.228 1.00 94.62 170 THR A N 1
ATOM 1181 C CA . THR A 1 170 ? -5.561 -3.285 -0.215 1.00 94.62 170 THR A CA 1
ATOM 1182 C C . THR A 1 170 ? -5.203 -2.566 1.071 1.00 94.62 170 THR A C 1
ATOM 1184 O O . THR A 1 170 ? -4.032 -2.508 1.451 1.00 94.62 170 THR A O 1
ATOM 1187 N N . ILE A 1 171 ? -6.219 -2.054 1.764 1.00 94.50 171 ILE A N 1
ATOM 1188 C CA . ILE A 1 171 ? -6.088 -1.554 3.128 1.00 94.50 171 ILE A CA 1
ATOM 1189 C C . ILE A 1 171 ? -6.950 -2.386 4.080 1.00 94.50 171 ILE A C 1
ATOM 1191 O O . ILE A 1 171 ? -8.151 -2.541 3.859 1.00 94.50 171 ILE A O 1
ATOM 1195 N N . THR A 1 172 ? -6.340 -2.897 5.150 1.00 94.75 172 THR A N 1
ATOM 1196 C CA . THR A 1 172 ? -7.049 -3.571 6.248 1.00 94.75 172 THR A CA 1
ATOM 1197 C C . THR A 1 172 ? -7.009 -2.672 7.480 1.00 94.75 172 THR A C 1
ATOM 1199 O O . THR A 1 172 ? -5.936 -2.246 7.906 1.00 94.75 172 THR A O 1
ATOM 1202 N N . ILE A 1 173 ? -8.176 -2.393 8.066 1.00 93.81 173 ILE A N 1
ATOM 1203 C CA . ILE A 1 173 ? -8.299 -1.661 9.332 1.00 93.81 173 ILE A CA 1
ATOM 1204 C C . ILE A 1 173 ? -8.678 -2.656 10.423 1.00 93.81 173 ILE A C 1
ATOM 1206 O O . ILE A 1 173 ? -9.604 -3.444 10.238 1.00 93.81 173 ILE A O 1
ATOM 1210 N N . VAL A 1 174 ? -7.985 -2.602 11.558 1.00 92.44 174 VAL A N 1
ATOM 1211 C CA . VAL A 1 174 ? -8.213 -3.492 12.706 1.00 92.44 174 VAL A CA 1
ATOM 1212 C C . VAL A 1 174 ? -8.546 -2.684 13.954 1.00 92.44 174 VAL A C 1
ATOM 1214 O O . VAL A 1 174 ? -8.107 -1.540 14.084 1.00 92.44 174 VAL A O 1
ATOM 1217 N N . ALA A 1 175 ? -9.368 -3.250 14.839 1.00 88.94 175 ALA A N 1
ATOM 1218 C CA . ALA A 1 175 ? -9.900 -2.592 16.039 1.00 88.94 175 ALA A CA 1
ATOM 1219 C C . ALA A 1 175 ? -9.107 -2.888 17.321 1.00 88.94 175 ALA A C 1
ATOM 1221 O O . ALA A 1 175 ? -8.288 -3.827 17.345 1.00 88.94 175 ALA A O 1
#

Radius of gyration: 28.41 Å; chains: 1; bounding box: 68×70×70 Å

Foldseek 3Di:
DVVVVVVVVVVVVVVVVVVVVVVVVVVVVVVVVVVPPPDDDDDDDDDDDDDDDDDDDDDDDDDDDDDDDDDDDDDDDDDDDDDDDPDQDWDWPDKDKPPPDDDWDDDDVPDPFTDKDWMKIKTFTGNFQFKFKDKQDPARVVPGPDDRDGHGIDMDTRDIDGPPDDIDMDMDGHD

Secondary structure (DSSP, 8-state):
-HHHHHHHHHHHHHHHHHHHHHHHHHHHHHHHHGGGSS-----PPPP---------------------PPP-----PPP-PPP---S---EEEEEEEE-S----PBPPTT--SBPPEEEEEEEEEES-SEEEEEES-S-TTTS-SEEEE-SSSEEEEEEEE-TTS---EEEEEE-

pLDDT: mean 75.31, std 18.95, range [37.88, 96.81]

Sequence (175 aa):
MKARKKWMIWLIVGVTALVVTGLVITVVVLAQNNSKLLAAASTSPASSSPSDSSAPASTPSAGPTTRSSPSAPGSTAPTSQPSSGTASTLAVTSFSVMPTTVTCSTGAPGTSGFQSTPLHITWTSTGGKEAWIGVDASDAQAAPYAGPLAPGSGSFDDLVYGCPDNHSYTITIVA